Protein AF-A0A3E0Q3G8-F1 (afdb_monomer_lite)

Sequence (87 aa):
MKTNTGGDLSAELEATIDRLLQLPPEQRLAIGERLIESVQVVIDDEAMEIYKRRAQELRDGTVQGIPADEVMTEIRKMLDEEFPLPS

Radius of gyration: 19.04 Å; chains: 1; bounding box: 36×36×46 Å

Secondary structure (DSSP, 8-state):
-------PPPHHHHHHHHHHHTS-HHHHHHHHHHHHHH------HHHHHHHHHHHHHHHTTSSPPPPHHHHHHHHHHHHHHHSPPP-

Foldseek 3Di:
DDPPPPPDDPPVVVVVVVVLVPDDPVSNVVVVVVVVVPDDPPCDPVNVVVVVVVVVCCVVVVDDDDPPVVVVVVVVVVCCVVPPDDD

Structure (mmCIF, N/CA/C/O backbone):
data_AF-A0A3E0Q3G8-F1
#
_entry.id   AF-A0A3E0Q3G8-F1
#
loop_
_atom_site.group_PDB
_atom_site.id
_atom_site.type_symbol
_atom_site.label_atom_id
_atom_site.label_alt_id
_atom_site.label_comp_id
_atom_site.label_asym_id
_atom_site.label_entity_id
_atom_site.label_seq_id
_atom_site.pdbx_PDB_ins_code
_atom_site.Cartn_x
_atom_site.Cartn_y
_atom_site.Cartn_z
_atom_site.occupancy
_atom_site.B_iso_or_equiv
_atom_site.auth_seq_id
_atom_site.auth_comp_id
_atom_site.auth_asym_id
_atom_site.auth_atom_id
_atom_site.pdbx_PDB_model_num
ATOM 1 N N . MET A 1 1 ? 20.524 0.265 15.919 1.00 35.66 1 MET A N 1
ATOM 2 C CA . MET A 1 1 ? 20.691 -0.420 14.621 1.00 35.66 1 MET A CA 1
ATOM 3 C C . MET A 1 1 ? 19.746 0.267 13.650 1.00 35.66 1 MET A C 1
ATOM 5 O O . MET A 1 1 ? 18.554 0.250 13.905 1.00 35.66 1 MET A O 1
ATOM 9 N N . LYS A 1 2 ? 20.258 1.003 12.659 1.00 34.41 2 LYS A N 1
ATOM 10 C CA . LYS A 1 2 ? 19.421 1.668 11.650 1.00 34.41 2 LYS A CA 1
ATOM 11 C C . LYS A 1 2 ? 19.251 0.679 10.500 1.00 34.41 2 LYS A C 1
ATOM 13 O O . LYS A 1 2 ? 20.249 0.325 9.880 1.00 34.41 2 LYS A O 1
ATOM 18 N N . THR A 1 3 ? 18.046 0.180 10.260 1.00 37.09 3 THR A N 1
ATOM 19 C CA . THR A 1 3 ? 17.759 -0.613 9.060 1.00 37.09 3 THR A CA 1
ATOM 20 C C . THR A 1 3 ? 17.710 0.347 7.878 1.00 37.09 3 THR A C 1
ATOM 22 O O . THR A 1 3 ? 16.800 1.162 7.757 1.00 37.09 3 THR A O 1
ATOM 25 N N . ASN A 1 4 ? 18.757 0.305 7.058 1.00 39.53 4 ASN A N 1
ATOM 26 C CA . ASN A 1 4 ? 18.837 1.005 5.786 1.00 39.53 4 ASN A CA 1
ATOM 27 C C . ASN A 1 4 ? 17.926 0.277 4.784 1.00 39.53 4 ASN A C 1
ATOM 29 O O . ASN A 1 4 ? 18.388 -0.605 4.067 1.00 39.53 4 ASN A O 1
ATOM 33 N N . THR A 1 5 ? 16.627 0.578 4.780 1.00 44.88 5 THR A N 1
ATOM 34 C CA . THR A 1 5 ? 15.686 0.050 3.777 1.00 44.88 5 THR A CA 1
ATOM 35 C C . THR A 1 5 ? 15.710 0.950 2.544 1.00 44.88 5 THR A C 1
ATOM 37 O O . THR A 1 5 ? 14.750 1.637 2.224 1.00 44.88 5 THR A O 1
ATOM 40 N N . GLY A 1 6 ? 16.860 0.984 1.884 1.00 47.28 6 GLY A N 1
ATOM 41 C CA . GLY A 1 6 ? 17.027 1.473 0.522 1.00 47.28 6 GLY A CA 1
ATOM 42 C C . GLY A 1 6 ? 17.774 0.379 -0.215 1.00 47.28 6 GLY A C 1
ATOM 43 O O . GLY A 1 6 ? 18.994 0.440 -0.336 1.00 47.28 6 GLY A O 1
ATOM 44 N N . GLY A 1 7 ? 17.067 -0.703 -0.544 1.00 55.16 7 GLY A N 1
ATOM 45 C CA . GLY A 1 7 ? 17.636 -1.772 -1.352 1.00 55.16 7 GLY A CA 1
ATOM 46 C C . GLY A 1 7 ? 17.834 -1.232 -2.758 1.00 55.16 7 GLY A C 1
ATOM 47 O O . GLY A 1 7 ? 16.848 -0.955 -3.432 1.00 55.16 7 GLY A O 1
ATOM 48 N N . ASP A 1 8 ? 19.088 -1.041 -3.150 1.00 69.12 8 ASP A N 1
ATOM 49 C CA . ASP A 1 8 ? 19.472 -0.706 -4.518 1.00 69.12 8 ASP A CA 1
ATOM 50 C C . ASP A 1 8 ? 18.815 -1.724 -5.462 1.00 69.12 8 ASP A C 1
ATOM 52 O O . ASP A 1 8 ? 18.982 -2.940 -5.293 1.00 69.12 8 ASP A O 1
ATOM 56 N N . LEU A 1 9 ? 17.972 -1.249 -6.379 1.00 76.19 9 LEU A N 1
ATOM 57 C CA . LEU A 1 9 ? 17.318 -2.132 -7.335 1.00 76.19 9 LEU A CA 1
ATOM 58 C C . LEU A 1 9 ? 18.401 -2.657 -8.275 1.00 76.19 9 LEU A C 1
ATOM 60 O O . LEU A 1 9 ? 19.321 -1.939 -8.652 1.00 76.19 9 LEU A O 1
ATOM 64 N N . SER A 1 10 ? 18.321 -3.930 -8.668 1.00 89.31 10 SER A N 1
ATOM 65 C CA . SER A 1 10 ? 19.271 -4.428 -9.667 1.00 89.31 10 SER A CA 1
ATOM 66 C C . SER A 1 10 ? 19.186 -3.567 -10.935 1.00 89.31 10 SER A C 1
ATOM 68 O O . SER A 1 10 ? 18.088 -3.173 -11.326 1.00 89.31 10 SER A O 1
ATOM 70 N N . ALA A 1 11 ? 20.309 -3.330 -11.614 1.00 87.81 11 ALA A N 1
ATOM 71 C CA . ALA A 1 11 ? 20.331 -2.537 -12.849 1.00 87.81 11 ALA A CA 1
ATOM 72 C C . ALA A 1 11 ? 19.350 -3.064 -13.921 1.00 87.81 11 ALA A C 1
ATOM 74 O O . ALA A 1 11 ? 18.799 -2.303 -14.712 1.00 87.81 11 ALA A O 1
ATOM 75 N N . GLU A 1 12 ? 19.095 -4.376 -13.930 1.00 90.94 12 GLU A N 1
ATOM 76 C CA . GLU A 1 12 ? 18.085 -5.000 -14.791 1.00 90.94 12 GLU A CA 1
ATOM 77 C C . GLU A 1 12 ? 16.654 -4.581 -14.416 1.00 90.94 12 GLU A C 1
ATOM 79 O O . GLU A 1 12 ? 15.819 -4.309 -15.286 1.00 90.94 12 GLU A O 1
ATOM 84 N N . LEU A 1 13 ? 16.370 -4.501 -13.117 1.00 91.62 13 LEU A N 1
ATOM 85 C CA . LEU A 1 13 ? 15.082 -4.057 -12.604 1.00 91.62 13 LEU A CA 1
ATOM 86 C C . LEU A 1 13 ? 14.867 -2.561 -12.857 1.00 91.62 13 LEU A C 1
ATOM 88 O O . LEU A 1 13 ? 13.781 -2.187 -13.291 1.00 91.62 13 LEU A O 1
ATOM 92 N N . GLU A 1 14 ? 15.891 -1.724 -12.685 1.00 92.12 14 GLU A N 1
ATOM 93 C CA . GLU A 1 14 ? 15.815 -0.298 -13.037 1.00 92.12 14 GLU A CA 1
ATOM 94 C C . GLU A 1 14 ? 15.514 -0.096 -14.524 1.00 92.12 14 GLU A C 1
ATOM 96 O O . GLU A 1 14 ? 14.545 0.575 -14.875 1.00 92.12 14 GLU A O 1
ATOM 101 N N . ALA A 1 15 ? 16.251 -0.778 -15.405 1.00 93.19 15 ALA A N 1
ATOM 102 C CA . ALA A 1 15 ? 15.999 -0.718 -16.843 1.00 93.19 15 ALA A CA 1
ATOM 103 C C . ALA A 1 15 ? 14.582 -1.198 -17.212 1.00 93.19 15 ALA A C 1
ATOM 105 O O . ALA A 1 15 ? 13.979 -0.725 -18.179 1.00 93.19 15 ALA A O 1
ATOM 106 N N . THR A 1 16 ? 14.027 -2.142 -16.450 1.00 95.81 16 THR A N 1
ATOM 107 C CA . THR A 1 16 ? 12.643 -2.595 -16.623 1.00 95.81 16 THR A CA 1
ATOM 108 C C . THR A 1 16 ? 11.652 -1.520 -16.189 1.00 95.81 16 THR A C 1
ATOM 110 O O . THR A 1 16 ? 10.709 -1.238 -16.929 1.00 95.81 16 THR A O 1
ATOM 113 N N . ILE A 1 17 ? 11.872 -0.886 -15.037 1.00 94.81 17 ILE A N 1
ATOM 114 C CA . ILE A 1 17 ? 11.036 0.212 -14.539 1.00 94.81 17 ILE A CA 1
ATOM 115 C C . ILE A 1 17 ? 11.023 1.366 -15.539 1.00 94.81 17 ILE A C 1
ATOM 117 O O . ILE A 1 17 ? 9.943 1.815 -15.919 1.00 94.81 17 ILE A O 1
ATOM 121 N N . ASP A 1 18 ? 12.184 1.773 -16.051 1.00 95.38 18 ASP A N 1
ATOM 122 C CA . ASP A 1 18 ? 12.284 2.832 -17.056 1.00 95.38 18 ASP A CA 1
ATOM 123 C C . ASP A 1 18 ? 11.422 2.529 -18.284 1.00 95.38 18 ASP A C 1
ATOM 125 O O . ASP A 1 18 ? 10.689 3.392 -18.769 1.00 95.38 18 ASP A O 1
ATOM 129 N N . ARG A 1 19 ? 11.434 1.277 -18.757 1.00 96.38 19 ARG A N 1
ATOM 130 C CA . ARG A 1 19 ? 10.589 0.840 -19.879 1.00 96.38 19 ARG A CA 1
ATOM 131 C C . ARG A 1 19 ? 9.101 0.890 -19.549 1.00 96.38 19 ARG A C 1
ATOM 133 O O . ARG A 1 19 ? 8.317 1.282 -20.411 1.00 96.38 19 ARG A O 1
ATOM 140 N N . LEU A 1 20 ? 8.706 0.502 -18.337 1.00 96.19 20 LEU A N 1
ATOM 141 C CA . LEU A 1 20 ? 7.311 0.575 -17.891 1.00 96.19 20 LEU A CA 1
ATOM 142 C C . LEU A 1 20 ? 6.837 2.030 -17.788 1.00 96.19 20 LEU A C 1
ATOM 144 O O . LEU A 1 20 ? 5.705 2.334 -18.162 1.00 96.19 20 LEU A O 1
ATOM 148 N N . LEU A 1 21 ? 7.706 2.945 -17.356 1.00 95.62 21 LEU A N 1
ATOM 149 C CA . LEU A 1 21 ? 7.386 4.368 -17.246 1.00 95.62 21 LEU A CA 1
ATOM 150 C C . LEU A 1 21 ? 7.172 5.047 -18.609 1.00 95.62 21 LEU A C 1
ATOM 152 O 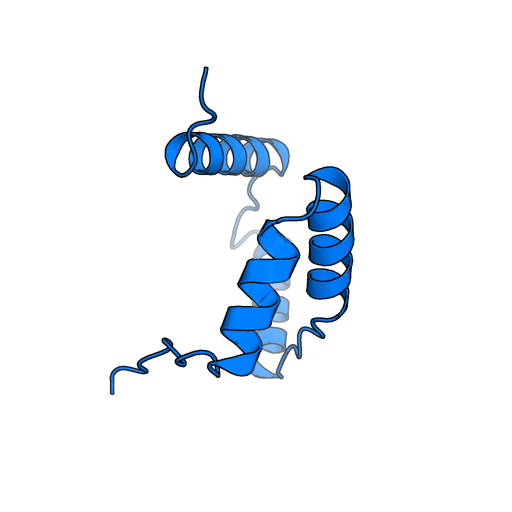O . LEU A 1 21 ? 6.401 6.004 -18.683 1.00 95.62 21 LEU A O 1
ATOM 156 N N . GLN A 1 22 ? 7.746 4.522 -19.697 1.00 96.69 22 GLN A N 1
ATOM 157 C CA . GLN A 1 22 ? 7.484 5.013 -21.061 1.00 96.69 22 GLN A CA 1
ATOM 158 C C . GLN A 1 22 ? 6.105 4.612 -21.621 1.00 96.69 22 GLN A C 1
ATOM 160 O O . GLN A 1 22 ? 5.703 5.116 -22.671 1.00 96.69 22 GLN A O 1
ATOM 165 N N . LEU A 1 23 ? 5.369 3.707 -20.966 1.00 96.12 23 LEU A N 1
ATOM 166 C CA . LEU A 1 23 ? 4.040 3.295 -21.428 1.00 96.12 23 LEU A CA 1
ATOM 167 C C . LEU A 1 23 ? 2.993 4.408 -21.234 1.00 96.12 23 LEU A C 1
ATOM 169 O O . LEU A 1 23 ? 3.154 5.256 -20.353 1.00 96.12 23 LEU A O 1
ATOM 173 N N . PRO A 1 24 ? 1.880 4.391 -21.995 1.00 97.81 24 PRO A N 1
ATOM 174 C CA . PRO A 1 24 ? 0.748 5.282 -21.751 1.00 97.81 24 PRO A CA 1
ATOM 175 C C . PRO A 1 24 ? 0.214 5.178 -20.309 1.00 97.81 24 PRO A C 1
ATOM 177 O O . PRO A 1 24 ? 0.221 4.076 -19.749 1.00 97.81 24 PRO A O 1
ATOM 180 N N . PRO A 1 25 ? -0.312 6.274 -19.720 1.00 92.38 25 PRO A N 1
ATOM 181 C CA . PRO A 1 25 ? -0.798 6.292 -18.336 1.00 92.38 25 PRO A CA 1
ATOM 182 C C . PRO A 1 25 ? -1.769 5.155 -17.992 1.00 92.38 25 PRO A C 1
ATOM 184 O O . PRO A 1 25 ? -1.581 4.486 -16.981 1.00 92.38 25 PRO A O 1
ATOM 187 N N . GLU A 1 26 ? -2.730 4.878 -18.876 1.00 93.12 26 GLU A N 1
ATOM 188 C CA . GLU A 1 26 ? -3.734 3.810 -18.736 1.00 93.12 26 GLU A CA 1
ATOM 189 C C . GLU A 1 26 ? -3.084 2.430 -18.514 1.00 93.12 26 GLU A C 1
ATOM 191 O O . GLU A 1 26 ? -3.516 1.625 -17.692 1.00 93.12 26 GLU A O 1
ATOM 196 N N . GLN A 1 27 ? -2.005 2.152 -19.254 1.00 95.94 27 GLN A N 1
ATOM 197 C CA . GLN A 1 27 ? -1.303 0.872 -19.192 1.00 95.94 27 GLN A CA 1
ATOM 198 C C . GLN A 1 27 ? -0.450 0.776 -17.930 1.00 95.94 27 GLN A C 1
ATOM 200 O O . GLN A 1 27 ? -0.392 -0.286 -17.312 1.00 95.94 27 GLN A O 1
ATOM 205 N N . ARG A 1 28 ? 0.180 1.885 -17.522 1.00 96.50 28 ARG A N 1
ATOM 206 C CA . ARG A 1 28 ? 0.920 1.947 -16.256 1.00 96.50 28 ARG A CA 1
ATOM 207 C C . ARG A 1 28 ? 0.000 1.716 -15.066 1.00 96.50 28 ARG A C 1
ATOM 209 O O . ARG A 1 28 ? 0.384 0.973 -14.170 1.00 96.50 28 ARG A O 1
ATOM 216 N N . LEU A 1 29 ? -1.203 2.291 -15.087 1.00 92.62 29 LEU A N 1
ATOM 217 C CA . LEU A 1 29 ? -2.212 2.072 -14.054 1.00 92.62 29 LEU A CA 1
ATOM 218 C C . LEU A 1 29 ? -2.588 0.587 -13.961 1.00 92.62 29 LEU A C 1
ATOM 220 O O . LEU A 1 29 ? -2.438 -0.005 -12.897 1.00 92.62 29 LEU A O 1
ATOM 224 N N . ALA A 1 30 ? -2.943 -0.041 -15.085 1.00 93.56 30 ALA A N 1
ATOM 225 C CA . ALA A 1 30 ? -3.294 -1.463 -15.119 1.00 93.56 30 ALA A CA 1
ATOM 226 C C . ALA A 1 30 ? -2.147 -2.387 -14.653 1.00 93.56 30 ALA A C 1
ATOM 228 O O . ALA A 1 30 ? -2.377 -3.420 -14.026 1.00 93.56 30 ALA A O 1
ATOM 229 N N . ILE A 1 31 ? -0.892 -2.042 -14.960 1.00 95.94 31 ILE A N 1
ATOM 230 C CA . ILE A 1 31 ? 0.280 -2.778 -14.462 1.00 95.94 31 ILE A CA 1
ATOM 231 C C . ILE A 1 31 ? 0.461 -2.556 -12.957 1.00 95.94 31 ILE A C 1
ATOM 233 O O . ILE A 1 31 ? 0.708 -3.519 -12.235 1.00 95.94 31 ILE A O 1
ATOM 237 N N . GLY A 1 32 ? 0.319 -1.316 -12.487 1.00 93.62 32 GLY A N 1
ATOM 238 C CA . GLY A 1 32 ? 0.412 -0.960 -11.073 1.00 93.62 32 GLY A CA 1
ATOM 239 C C . GLY A 1 32 ? -0.605 -1.712 -10.219 1.00 93.62 32 GLY A C 1
ATOM 240 O O . GLY A 1 32 ? -0.224 -2.309 -9.217 1.00 93.62 32 GLY A O 1
ATOM 241 N N . GLU A 1 33 ? -1.863 -1.773 -10.656 1.00 90.75 33 GLU A N 1
ATOM 242 C CA . GLU A 1 33 ? -2.923 -2.540 -9.987 1.00 90.75 33 GLU A CA 1
ATOM 243 C C . GLU A 1 33 ? -2.544 -4.018 -9.852 1.00 90.75 33 GLU A C 1
ATOM 245 O O . GLU A 1 33 ? -2.551 -4.564 -8.751 1.00 90.75 33 GLU A O 1
ATOM 250 N N . ARG A 1 34 ? -2.093 -4.649 -10.942 1.00 92.50 34 ARG A N 1
ATOM 251 C CA . ARG A 1 34 ? -1.665 -6.058 -10.924 1.00 92.50 34 ARG A CA 1
ATOM 252 C C . ARG A 1 34 ? -0.456 -6.304 -10.025 1.00 92.50 34 ARG A C 1
ATOM 254 O O . ARG A 1 34 ? -0.364 -7.361 -9.406 1.00 92.50 34 ARG A O 1
ATOM 261 N N . LEU A 1 35 ? 0.489 -5.365 -9.975 1.00 91.25 35 LEU A N 1
ATOM 262 C CA . LEU A 1 35 ? 1.645 -5.457 -9.084 1.00 91.25 35 LEU A CA 1
ATOM 263 C C . LEU A 1 35 ? 1.210 -5.356 -7.621 1.00 91.25 35 LEU A C 1
ATOM 265 O O . LEU A 1 35 ? 1.640 -6.183 -6.822 1.00 91.25 35 LEU A O 1
ATOM 269 N N . ILE A 1 36 ? 0.323 -4.418 -7.284 1.00 86.56 36 ILE A N 1
ATOM 270 C CA . ILE A 1 36 ? -0.246 -4.274 -5.936 1.00 86.56 36 ILE A CA 1
ATOM 271 C C . ILE A 1 36 ? -1.000 -5.547 -5.533 1.00 86.56 36 ILE A C 1
ATOM 273 O O . ILE A 1 36 ? -0.749 -6.085 -4.460 1.00 86.56 36 ILE A O 1
ATOM 277 N N . GLU A 1 37 ? -1.860 -6.076 -6.406 1.00 83.25 37 GLU A N 1
ATOM 278 C CA . GLU A 1 37 ? -2.596 -7.328 -6.171 1.00 83.25 37 GLU A CA 1
ATOM 279 C C . GLU A 1 37 ? -1.673 -8.541 -5.994 1.00 83.25 37 GLU A C 1
ATOM 281 O O . GLU A 1 37 ? -2.008 -9.484 -5.277 1.00 83.25 37 GLU A O 1
ATOM 286 N N . SER A 1 38 ? -0.503 -8.534 -6.640 1.00 86.31 38 SER A N 1
ATOM 287 C CA . SER A 1 38 ? 0.476 -9.618 -6.514 1.00 86.31 38 SER A CA 1
ATOM 288 C C . SER A 1 38 ? 1.188 -9.640 -5.160 1.00 86.31 38 SER A C 1
ATOM 290 O O . SER A 1 38 ? 1.762 -10.668 -4.787 1.00 86.31 38 SER A O 1
ATOM 292 N N . VAL A 1 39 ? 1.146 -8.536 -4.407 1.00 83.69 39 VAL A N 1
ATOM 293 C CA . VAL A 1 39 ? 1.716 -8.473 -3.062 1.00 83.69 39 VAL A CA 1
ATOM 294 C C . VAL A 1 39 ? 0.817 -9.263 -2.117 1.00 83.69 39 VAL A C 1
ATOM 296 O O . VAL A 1 39 ? -0.218 -8.790 -1.651 1.00 83.69 39 VAL A O 1
ATOM 299 N N . GLN A 1 40 ? 1.238 -10.482 -1.780 1.00 69.19 40 GLN A N 1
ATOM 300 C CA . GLN A 1 40 ? 0.674 -11.183 -0.634 1.00 69.19 40 GLN A CA 1
ATOM 301 C C . GLN A 1 40 ? 1.155 -10.479 0.632 1.00 69.19 40 GLN A C 1
ATOM 303 O O . GLN A 1 40 ? 2.324 -10.578 1.006 1.00 69.19 40 GLN A O 1
ATOM 308 N N . VAL A 1 41 ? 0.253 -9.761 1.299 1.00 67.50 41 VAL A N 1
ATOM 309 C CA . VAL A 1 41 ? 0.519 -9.259 2.645 1.00 67.50 41 VAL A CA 1
ATOM 310 C C . VAL A 1 41 ? 0.579 -10.474 3.565 1.00 67.50 41 VAL A C 1
ATOM 312 O O . VAL A 1 41 ? -0.449 -11.014 3.973 1.00 67.50 41 VAL A O 1
ATOM 315 N N . VAL A 1 42 ? 1.792 -10.942 3.859 1.00 65.19 42 VAL A N 1
ATOM 316 C CA . VAL A 1 42 ? 2.011 -11.916 4.926 1.00 65.19 4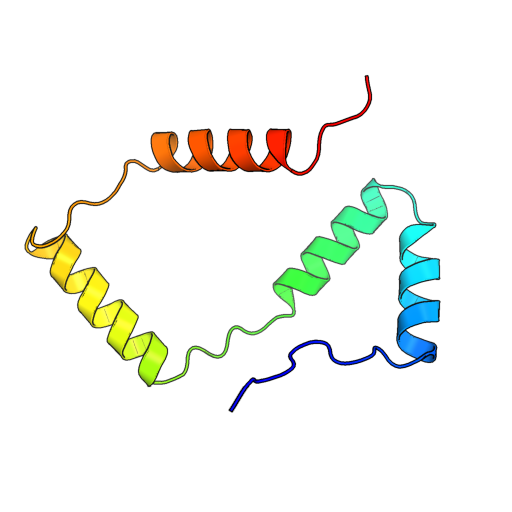2 VAL A CA 1
ATOM 317 C C . VAL A 1 42 ? 1.766 -11.170 6.230 1.00 65.19 42 VAL A C 1
ATOM 319 O O . VAL A 1 42 ? 2.634 -10.457 6.723 1.00 65.19 42 VAL A O 1
ATOM 322 N N . ILE A 1 43 ? 0.541 -11.273 6.743 1.00 71.12 43 ILE A N 1
ATOM 323 C CA . ILE A 1 43 ? 0.222 -10.824 8.094 1.00 71.12 43 ILE A CA 1
ATOM 324 C C . ILE A 1 43 ? 0.872 -11.845 9.021 1.00 71.12 43 ILE A C 1
ATOM 326 O O . ILE A 1 43 ? 0.377 -12.965 9.151 1.00 71.12 43 ILE A O 1
ATOM 330 N N . ASP A 1 44 ? 2.017 -11.484 9.593 1.00 81.50 44 ASP A N 1
ATOM 331 C CA . ASP A 1 44 ? 2.656 -12.304 10.612 1.00 81.50 44 ASP A CA 1
ATOM 332 C C . ASP A 1 44 ? 1.814 -12.341 11.900 1.00 81.50 44 ASP A C 1
ATOM 334 O O . ASP A 1 44 ? 0.846 -11.591 12.083 1.00 81.50 44 ASP A O 1
ATOM 338 N N . ASP A 1 45 ? 2.160 -13.265 12.797 1.00 84.06 45 ASP A N 1
ATOM 339 C CA . ASP A 1 45 ? 1.410 -13.466 14.038 1.00 84.06 45 ASP A CA 1
ATOM 340 C C . ASP A 1 45 ? 1.387 -12.192 14.904 1.00 84.06 45 ASP A C 1
ATOM 342 O O . ASP A 1 45 ? 0.394 -11.917 15.578 1.00 84.06 45 ASP A O 1
ATOM 346 N N . GLU A 1 46 ? 2.442 -11.372 14.849 1.00 88.19 46 GLU A N 1
ATOM 347 C CA . GLU A 1 46 ? 2.526 -10.110 15.587 1.00 88.19 46 GLU A CA 1
ATOM 348 C C . GLU A 1 46 ? 1.526 -9.075 15.050 1.00 88.19 46 GLU A C 1
ATOM 350 O O . GLU A 1 46 ? 0.747 -8.498 15.818 1.00 88.19 46 GLU A O 1
ATOM 355 N N . ALA A 1 47 ? 1.481 -8.879 13.732 1.00 85.12 47 ALA A N 1
ATOM 356 C CA . ALA A 1 47 ? 0.515 -8.009 13.077 1.00 85.12 47 ALA A CA 1
ATOM 357 C C . ALA A 1 47 ? -0.925 -8.478 13.333 1.00 85.12 47 ALA A C 1
ATOM 359 O O . ALA A 1 47 ? -1.812 -7.661 13.603 1.00 85.12 47 ALA A O 1
ATOM 360 N N . MET A 1 48 ? -1.156 -9.793 13.334 1.00 87.25 48 MET A N 1
ATOM 361 C CA . MET A 1 48 ? -2.465 -10.369 13.634 1.00 87.25 48 MET A CA 1
ATOM 362 C C . MET A 1 48 ? -2.915 -10.071 15.072 1.00 87.25 48 MET A C 1
ATOM 364 O O . MET A 1 48 ? -4.070 -9.695 15.295 1.00 87.25 48 MET A O 1
ATOM 368 N N . GLU A 1 49 ? -2.023 -10.191 16.057 1.00 92.00 49 GLU A N 1
ATOM 369 C CA . GLU A 1 49 ? -2.333 -9.845 17.449 1.00 92.00 49 GLU A CA 1
ATOM 370 C C . GLU A 1 49 ? -2.604 -8.346 17.626 1.00 92.00 49 GLU A C 1
ATOM 372 O O . GLU A 1 49 ? -3.540 -7.958 18.336 1.00 92.00 49 GLU A O 1
ATOM 377 N N . ILE A 1 50 ? -1.870 -7.488 16.912 1.00 92.31 50 ILE A N 1
ATOM 378 C CA . ILE A 1 50 ? -2.153 -6.049 16.880 1.00 92.31 50 ILE A CA 1
ATOM 379 C C . ILE A 1 50 ? -3.563 -5.796 16.337 1.00 92.31 50 ILE A C 1
ATOM 381 O O . ILE A 1 50 ? -4.321 -5.043 16.955 1.00 92.31 50 ILE A O 1
ATOM 385 N N . TYR A 1 51 ? -3.953 -6.432 15.231 1.00 90.25 51 TYR A N 1
ATOM 386 C CA . TYR A 1 51 ? -5.289 -6.257 14.657 1.00 90.25 51 TYR A CA 1
ATOM 387 C C . TYR A 1 51 ? -6.399 -6.742 15.585 1.00 90.25 51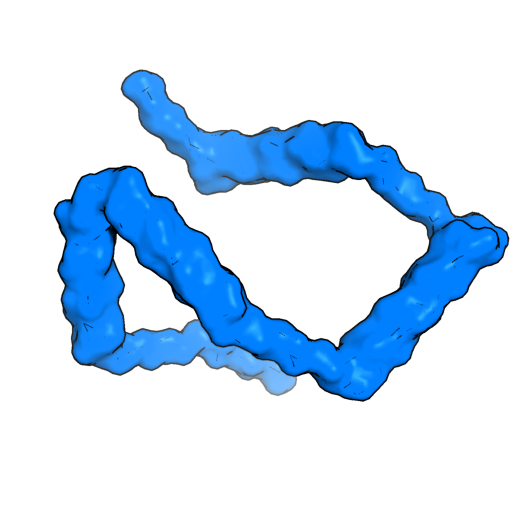 TYR A C 1
ATOM 389 O O . TYR A 1 51 ? -7.396 -6.037 15.757 1.00 90.25 51 TYR A O 1
ATOM 397 N N . LYS A 1 52 ? -6.223 -7.893 16.245 1.00 92.00 52 LYS A N 1
ATOM 398 C CA . LYS A 1 52 ? -7.185 -8.388 17.242 1.00 92.00 52 LYS A CA 1
ATOM 399 C C . LYS A 1 52 ? -7.357 -7.400 18.391 1.00 92.00 52 LYS A C 1
ATOM 401 O O . LYS A 1 52 ? -8.493 -7.079 18.744 1.00 92.00 52 LYS A O 1
ATOM 406 N N . ARG A 1 53 ? -6.249 -6.882 18.936 1.00 95.06 53 ARG A N 1
ATOM 407 C CA . ARG A 1 53 ? -6.276 -5.875 20.004 1.00 95.06 53 ARG A CA 1
ATOM 408 C C . ARG A 1 53 ? -7.008 -4.612 19.552 1.00 95.06 53 ARG A C 1
ATOM 410 O O . ARG A 1 53 ? -7.929 -4.175 20.233 1.00 95.06 53 ARG A O 1
ATOM 417 N N . ARG A 1 54 ? -6.664 -4.065 18.381 1.00 91.69 54 ARG A N 1
ATOM 418 C CA . ARG A 1 54 ? -7.308 -2.858 17.828 1.00 91.69 54 ARG A CA 1
ATOM 419 C C . ARG A 1 54 ? -8.802 -3.050 17.576 1.00 91.69 54 ARG A C 1
ATOM 421 O O . ARG A 1 54 ? -9.595 -2.163 17.872 1.00 91.69 54 ARG A O 1
ATOM 428 N N . ALA A 1 55 ? -9.204 -4.211 17.067 1.00 91.38 55 ALA A N 1
ATOM 429 C CA . ALA A 1 55 ? -10.614 -4.523 16.866 1.00 91.38 55 ALA A CA 1
ATOM 430 C C . ALA A 1 55 ? -11.385 -4.594 18.192 1.00 91.38 55 ALA A C 1
ATOM 432 O O . ALA A 1 55 ? -12.559 -4.229 18.234 1.00 91.38 55 ALA A O 1
ATOM 433 N N . GLN A 1 56 ? -10.744 -5.063 19.265 1.00 94.69 56 GLN A N 1
ATOM 434 C CA . GLN A 1 56 ? -11.348 -5.091 20.593 1.00 94.69 56 GLN A CA 1
ATOM 435 C C . GLN A 1 56 ? -11.480 -3.680 21.180 1.00 94.69 56 GLN A C 1
ATOM 437 O O . GLN A 1 56 ? -12.581 -3.317 21.578 1.00 94.69 56 GLN A O 1
ATOM 442 N N . GLU A 1 57 ? -10.416 -2.875 21.109 1.00 94.88 57 GLU A N 1
ATOM 443 C CA . GLU A 1 57 ? -10.398 -1.462 21.525 1.00 94.88 57 GLU A CA 1
ATOM 444 C C . GLU A 1 57 ? -11.490 -0.617 20.838 1.00 94.88 57 GLU A C 1
ATOM 446 O O . GLU A 1 57 ? -12.063 0.291 21.438 1.00 94.88 57 GLU A O 1
ATOM 451 N N . LEU A 1 58 ? -11.788 -0.905 19.566 1.00 91.88 58 LEU A N 1
ATOM 452 C CA . LEU A 1 58 ? -12.889 -0.267 18.839 1.00 91.88 58 LEU A CA 1
ATOM 453 C C . LEU A 1 58 ? -14.261 -0.740 19.338 1.00 91.88 58 LEU A C 1
ATOM 455 O O . LEU A 1 58 ? -15.189 0.059 19.446 1.00 91.88 58 LEU A O 1
ATOM 459 N N . ARG A 1 59 ? -14.412 -2.040 19.625 1.00 89.75 59 ARG A N 1
ATOM 460 C CA . ARG A 1 59 ? -15.687 -2.626 20.074 1.00 89.75 59 ARG A CA 1
ATOM 461 C C . ARG A 1 59 ? -16.077 -2.196 21.481 1.00 89.75 59 ARG A C 1
ATOM 463 O O . ARG A 1 59 ? -17.262 -2.012 21.737 1.00 89.75 59 ARG A O 1
ATOM 470 N N . ASP A 1 60 ? -15.113 -2.091 22.387 1.00 95.06 60 ASP A N 1
ATOM 471 C CA . ASP A 1 60 ? -15.361 -1.664 23.767 1.00 95.06 60 ASP A CA 1
ATOM 472 C C . ASP A 1 60 ? -15.330 -0.138 23.946 1.00 95.06 60 ASP A C 1
ATOM 474 O O . ASP A 1 60 ? -15.673 0.363 25.017 1.00 95.06 60 ASP A O 1
ATOM 478 N N . GLY A 1 61 ? -14.994 0.602 22.885 1.00 91.75 61 GLY A N 1
ATOM 479 C CA . GLY A 1 61 ? -14.986 2.060 22.874 1.00 91.75 61 GLY A CA 1
ATOM 480 C C . GLY A 1 61 ? -13.764 2.673 23.557 1.00 91.75 61 GLY A C 1
ATOM 481 O O . GLY A 1 61 ? -13.743 3.888 23.754 1.00 91.75 61 GLY A O 1
ATOM 482 N N . THR A 1 62 ? -12.744 1.871 23.891 1.00 95.19 62 THR A N 1
ATOM 483 C CA . THR A 1 62 ? -11.435 2.369 24.355 1.00 95.19 62 THR A CA 1
ATOM 484 C C . THR A 1 62 ? -10.826 3.331 23.339 1.00 95.19 62 THR A C 1
ATOM 486 O O . THR A 1 62 ? -10.171 4.305 23.710 1.00 95.19 62 THR A O 1
ATOM 489 N N . VAL A 1 63 ? -11.055 3.071 22.050 1.00 91.31 63 VAL A N 1
ATOM 490 C CA . VAL A 1 63 ? -10.633 3.936 20.950 1.00 91.31 63 VAL A CA 1
ATOM 491 C C . VAL A 1 63 ? -11.835 4.217 20.056 1.00 91.31 63 VAL A C 1
ATOM 493 O O . VAL A 1 63 ? -12.626 3.324 19.760 1.00 91.31 63 VAL A O 1
ATOM 496 N N . GLN A 1 64 ? -11.974 5.463 19.607 1.00 88.94 64 GLN A N 1
ATOM 497 C CA . GLN A 1 64 ? -12.989 5.836 18.627 1.00 88.94 64 GLN A CA 1
ATOM 498 C C . GLN A 1 64 ? -12.418 5.718 17.217 1.00 88.94 64 GLN A C 1
ATOM 500 O O . GLN A 1 64 ? -11.307 6.173 16.942 1.00 88.94 64 GLN A O 1
ATOM 505 N N . GLY A 1 65 ? -13.182 5.090 16.326 1.00 86.56 65 GLY A N 1
ATOM 506 C CA . GLY A 1 65 ? -12.875 5.106 14.902 1.00 86.56 65 GLY A CA 1
ATOM 507 C C . 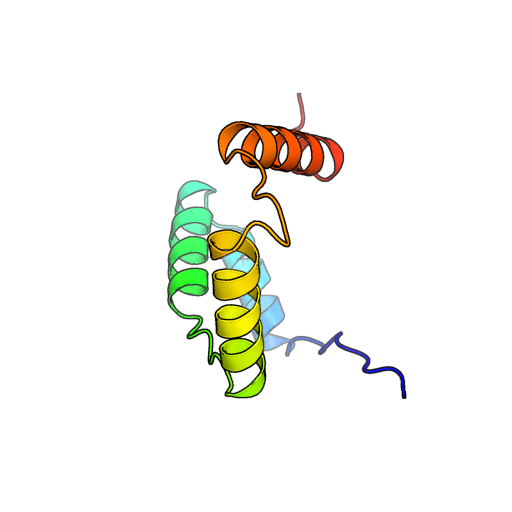GLY A 1 65 ? -13.036 6.513 14.332 1.00 86.56 65 GLY A C 1
ATOM 508 O O . GLY A 1 65 ? -13.854 7.294 14.814 1.00 86.56 65 GLY A O 1
ATOM 509 N N . ILE A 1 66 ? -12.271 6.815 13.288 1.00 89.38 66 ILE A N 1
ATOM 510 C CA . ILE A 1 66 ? -12.472 8.025 12.490 1.00 89.38 66 ILE A CA 1
ATOM 511 C C . ILE A 1 66 ? -13.484 7.679 11.388 1.00 89.38 66 ILE A C 1
ATOM 513 O O . ILE A 1 66 ? -13.337 6.624 10.756 1.00 89.38 66 ILE A O 1
ATOM 517 N N . PRO A 1 67 ? -14.509 8.513 11.150 1.00 91.00 67 PRO A N 1
ATOM 518 C CA . PRO A 1 67 ? -15.410 8.341 10.019 1.00 91.00 67 PRO A CA 1
ATOM 519 C C . PRO A 1 67 ? -14.642 8.217 8.697 1.00 91.00 67 PRO A C 1
ATOM 521 O O . PRO A 1 67 ? -13.674 8.933 8.441 1.00 91.00 67 PRO A O 1
ATOM 524 N N . ALA A 1 68 ? -15.047 7.266 7.854 1.00 86.06 68 ALA A N 1
ATOM 525 C CA . ALA A 1 68 ? -14.305 6.943 6.636 1.00 86.06 68 ALA A CA 1
ATOM 526 C C . ALA A 1 68 ? -14.228 8.129 5.659 1.00 86.06 68 ALA A C 1
ATOM 528 O O . ALA A 1 68 ? -13.223 8.315 4.983 1.00 86.06 68 ALA A O 1
ATOM 529 N N . ASP A 1 69 ? -15.272 8.947 5.593 1.00 91.69 69 ASP A N 1
ATOM 530 C CA . ASP A 1 69 ? -15.337 10.177 4.807 1.00 91.69 69 ASP A CA 1
ATOM 531 C C . ASP A 1 69 ? -14.337 11.241 5.279 1.00 91.69 69 ASP A C 1
ATOM 533 O O . ASP A 1 69 ? -13.684 11.874 4.443 1.00 91.69 69 ASP A O 1
ATOM 537 N N . GLU A 1 70 ? -14.152 11.391 6.593 1.00 93.31 70 GLU A N 1
ATOM 538 C CA . GLU A 1 70 ? -13.124 12.267 7.165 1.00 93.31 70 GLU A CA 1
ATOM 539 C C . GLU A 1 70 ? -11.719 11.772 6.803 1.00 93.31 70 GLU A C 1
ATOM 541 O O . GLU A 1 70 ? -10.907 12.544 6.288 1.00 93.31 70 GLU A O 1
ATOM 546 N N . VAL A 1 71 ? -11.457 10.468 6.967 1.00 91.94 71 VAL A N 1
ATOM 547 C CA . VAL A 1 71 ? -10.170 9.852 6.594 1.00 91.94 71 VAL A CA 1
ATOM 548 C C . VAL A 1 71 ? -9.874 10.054 5.109 1.00 91.94 71 VAL A C 1
ATOM 550 O O . VAL A 1 71 ? -8.788 10.497 4.745 1.00 91.94 71 VAL A O 1
ATOM 553 N N . MET A 1 72 ? -10.839 9.770 4.233 1.00 88.81 72 MET A N 1
ATOM 554 C CA . MET A 1 72 ? -10.653 9.900 2.785 1.00 88.81 72 MET A CA 1
ATOM 555 C C . MET A 1 72 ? -10.474 11.354 2.342 1.00 88.81 72 MET A C 1
ATOM 557 O O . MET A 1 72 ? -9.795 11.614 1.349 1.00 88.81 72 MET A O 1
ATOM 561 N N . THR A 1 73 ? -11.086 12.303 3.049 1.00 92.69 73 THR A N 1
ATOM 562 C CA . THR A 1 7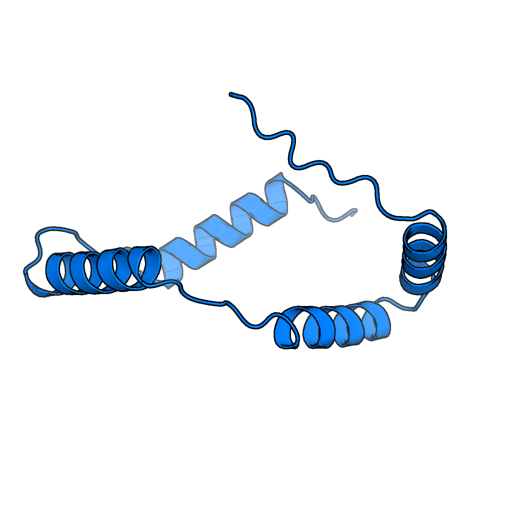3 ? -10.876 13.734 2.801 1.00 92.69 73 THR A CA 1
ATOM 563 C C . THR A 1 73 ? -9.443 14.128 3.124 1.00 92.69 73 THR A C 1
ATOM 565 O O . THR A 1 73 ? -8.800 14.796 2.319 1.00 92.69 73 THR A O 1
ATOM 568 N N . GLU A 1 74 ? -8.925 13.678 4.264 1.00 89.25 74 GLU A N 1
ATOM 569 C CA . GLU A 1 74 ? -7.568 14.006 4.688 1.00 89.25 74 GLU A CA 1
ATOM 570 C C . GLU A 1 74 ? -6.506 13.335 3.806 1.00 89.25 74 GLU A C 1
ATOM 572 O O . GLU A 1 74 ? -5.560 13.994 3.385 1.00 89.25 74 GLU A O 1
ATOM 577 N N . ILE A 1 75 ? -6.721 12.072 3.412 1.00 88.25 75 ILE A N 1
ATOM 578 C CA . ILE A 1 75 ? -5.857 11.371 2.448 1.00 88.25 75 ILE A CA 1
ATOM 579 C C . ILE A 1 75 ? -5.767 12.142 1.126 1.00 88.25 75 ILE A C 1
ATOM 581 O O . ILE A 1 75 ? -4.674 12.291 0.587 1.00 88.25 75 ILE A O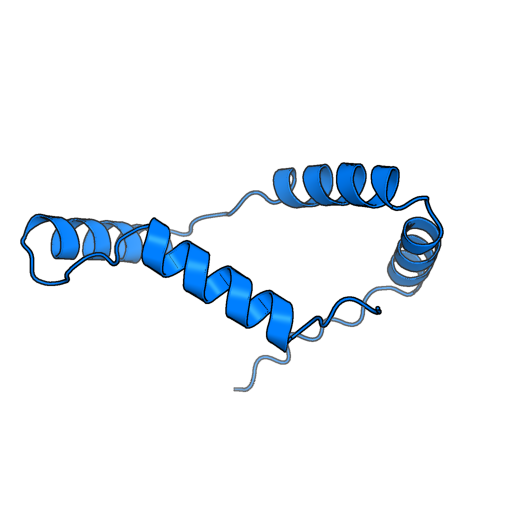 1
ATOM 585 N N . ARG A 1 76 ? -6.889 12.654 0.595 1.00 86.12 76 ARG A N 1
ATOM 586 C CA . ARG A 1 76 ? -6.856 13.450 -0.645 1.00 86.12 76 ARG A CA 1
ATOM 587 C C . ARG A 1 76 ? -6.032 14.721 -0.490 1.00 86.12 76 ARG A C 1
ATOM 589 O O . ARG A 1 76 ? -5.204 14.981 -1.350 1.00 86.12 76 ARG A O 1
ATOM 596 N N . LYS A 1 77 ? -6.212 15.468 0.605 1.00 86.44 77 LYS A N 1
ATOM 597 C CA . LYS A 1 77 ? -5.412 16.678 0.855 1.00 86.44 77 LYS A CA 1
ATOM 598 C C . LYS A 1 77 ? -3.920 16.365 0.884 1.00 86.44 77 LYS A C 1
ATOM 600 O O . LYS A 1 77 ? -3.152 17.057 0.235 1.00 86.44 77 LYS A O 1
ATOM 605 N N . MET A 1 78 ? -3.528 15.302 1.588 1.00 84.00 78 MET A N 1
ATOM 606 C CA . MET A 1 78 ? -2.127 14.883 1.672 1.00 84.00 78 MET A CA 1
ATOM 607 C C . MET A 1 78 ? -1.559 14.525 0.295 1.00 84.00 78 MET A C 1
ATOM 609 O O . MET A 1 78 ? -0.456 14.942 -0.041 1.00 84.00 78 MET A O 1
ATOM 613 N N . LEU A 1 79 ? -2.323 13.801 -0.526 1.00 82.94 79 LEU A N 1
ATOM 614 C CA . LEU A 1 79 ? -1.907 13.458 -1.887 1.00 82.94 79 LEU A CA 1
ATOM 615 C C . LEU A 1 79 ? -1.781 14.693 -2.789 1.00 82.94 79 LEU A C 1
ATOM 617 O O . LEU A 1 79 ? -0.829 14.773 -3.559 1.00 82.94 79 LEU A O 1
ATOM 621 N N . ASP A 1 80 ? -2.696 15.656 -2.674 1.00 77.94 80 ASP A N 1
ATOM 622 C CA . ASP A 1 80 ? -2.647 16.910 -3.435 1.00 77.94 80 ASP A CA 1
ATOM 623 C C . ASP A 1 80 ? -1.467 17.804 -2.999 1.00 77.94 80 ASP A C 1
ATOM 625 O O . ASP A 1 80 ? -0.872 18.498 -3.826 1.00 77.94 80 ASP A O 1
ATOM 629 N N . GLU A 1 81 ? -1.107 17.782 -1.711 1.00 75.50 81 GLU A N 1
ATOM 630 C CA . GLU A 1 81 ? 0.031 18.522 -1.147 1.00 75.50 81 GLU A CA 1
ATOM 631 C C . GLU A 1 81 ? 1.386 17.893 -1.510 1.00 75.50 81 GLU A C 1
ATOM 633 O O . GLU A 1 81 ? 2.356 18.614 -1.755 1.00 75.50 81 GLU A O 1
ATOM 638 N N . GLU A 1 82 ? 1.464 16.561 -1.563 1.00 67.62 82 GLU A N 1
ATOM 639 C CA . GLU A 1 82 ? 2.700 15.817 -1.837 1.00 67.62 82 GLU A CA 1
ATOM 640 C C . GLU A 1 82 ? 2.942 15.599 -3.344 1.00 67.62 82 GLU A C 1
ATOM 642 O O . GLU A 1 82 ? 4.090 15.541 -3.790 1.00 67.62 82 GLU A O 1
ATOM 647 N N . PHE A 1 83 ? 1.875 15.567 -4.153 1.00 61.97 83 PHE A N 1
ATOM 648 C CA . PHE A 1 83 ? 1.921 15.416 -5.612 1.00 61.97 83 PHE A CA 1
ATOM 649 C C . PHE A 1 83 ? 1.008 16.432 -6.318 1.00 61.97 83 PHE A C 1
ATOM 651 O O . PHE A 1 83 ? -0.012 16.049 -6.900 1.00 61.97 83 PHE A O 1
ATOM 658 N N . PRO A 1 84 ? 1.364 17.731 -6.332 1.00 54.12 84 PRO A N 1
ATOM 659 C CA . PRO A 1 84 ? 0.558 18.736 -7.010 1.00 54.12 84 PRO A CA 1
ATOM 660 C C . PRO A 1 84 ? 0.483 18.423 -8.509 1.00 54.12 84 PRO A C 1
ATOM 662 O O . PRO A 1 84 ? 1.497 18.408 -9.214 1.00 54.12 84 PRO A O 1
ATOM 665 N N . LEU A 1 85 ? -0.726 18.163 -9.007 1.00 50.22 85 LEU A N 1
ATOM 666 C CA . LEU A 1 85 ? -0.960 17.968 -10.436 1.00 50.22 85 LEU A CA 1
ATOM 667 C C . LEU A 1 85 ? -0.608 19.266 -11.190 1.00 50.22 85 LEU A C 1
ATOM 669 O O . LEU A 1 85 ? -1.033 20.347 -10.768 1.00 50.22 85 LEU A O 1
ATOM 673 N N . PRO A 1 86 ? 0.162 19.200 -12.293 1.00 49.22 86 PRO A N 1
ATOM 674 C CA . PRO A 1 86 ? 0.446 20.380 -13.099 1.00 49.22 86 PRO A CA 1
ATOM 675 C C . PRO A 1 86 ? -0.847 20.923 -13.724 1.00 49.22 86 PRO A C 1
ATOM 677 O O . PRO A 1 86 ? -1.719 20.153 -14.131 1.00 49.22 86 PRO A O 1
ATOM 680 N N . SER A 1 87 ? -0.951 22.256 -13.756 1.00 56.03 87 SER A N 1
ATOM 681 C CA . SER A 1 87 ? -2.084 23.019 -14.303 1.00 56.03 87 SER A CA 1
ATOM 682 C C . SER A 1 87 ? -2.194 22.908 -15.819 1.00 56.03 87 SER A C 1
ATOM 684 O O . SER A 1 87 ? -1.134 22.834 -16.481 1.00 56.03 87 SER A O 1
#

pLDDT: mean 82.94, std 16.29, range [34.41, 97.81]